Protein AF-A0A952IR63-F1 (afd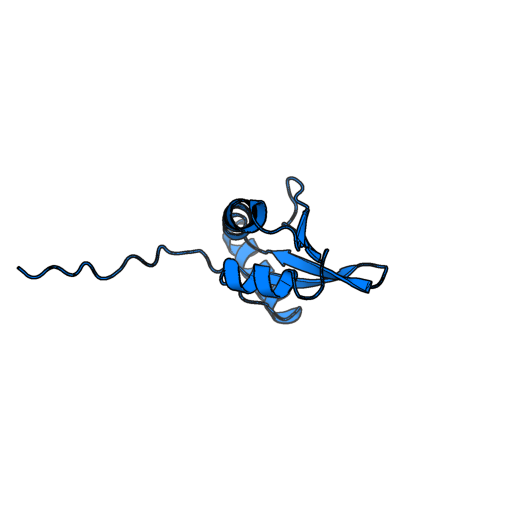b_monomer)

Radius of gyration: 15.54 Å; Cα contacts (8 Å, |Δi|>4): 135; chains: 1; bounding box: 48×29×42 Å

Secondary structure (DSSP, 8-state):
---------------EEEEEE-TTS-EEEEE--HHHHHHHHHHHTT-TTEEEE--TTS--EEEESSTTHHHHHHHHHTPEEPPHHHHHHHHHHHHHHH--

Nearest PDB structures (foldseek):
  4olo-assembly2_D  TM=7.014E-01  e=2.563E-01  Clostridiales bacterium 1_7_47FAA
  3mah-assembly1_A-2  TM=6.123E-01  e=1.546E-01  Porphyromonas gingivalis W83
  5y5z-assembly1_N  TM=4.282E-01  e=3.098E-01  Thermus thermophilus HB8
  1u2r-assembly1_A  TM=5.671E-01  e=4.404E+00  Saccharomyces cerevi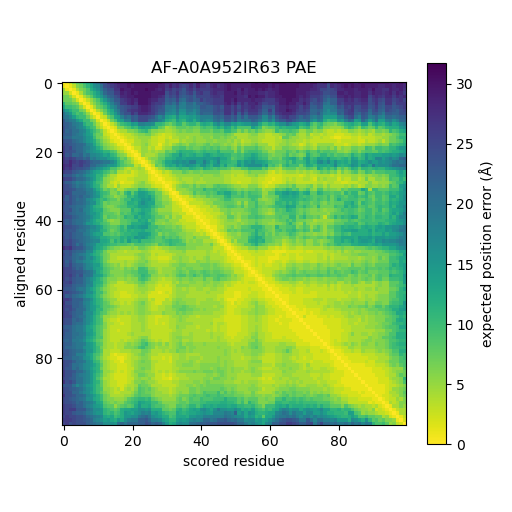siae
  2npf-assembly2_B  TM=4.782E-01  e=8.286E+00  Saccharomyces cerevisiae

Structure (mmCIF, N/CA/C/O backbone):
data_AF-A0A952IR63-F1
#
_entry.id   AF-A0A952IR63-F1
#
loop_
_atom_site.group_PDB
_atom_site.id
_atom_site.type_symbol
_atom_site.label_atom_id
_atom_site.label_alt_id
_atom_site.label_comp_id
_atom_site.label_asym_id
_atom_site.label_entity_id
_atom_site.label_seq_id
_atom_site.pdbx_PDB_ins_code
_atom_site.Cartn_x
_atom_site.Cartn_y
_atom_site.Cartn_z
_atom_site.occupancy
_atom_site.B_iso_or_equiv
_atom_site.auth_seq_id
_atom_site.auth_comp_id
_atom_site.auth_asym_id
_atom_site.auth_atom_id
_atom_site.pdbx_PDB_model_num
ATOM 1 N N . MET A 1 1 ? -35.483 10.500 -26.592 1.00 48.72 1 MET A N 1
ATOM 2 C CA . MET A 1 1 ? -34.434 10.582 -25.555 1.00 48.72 1 MET A CA 1
ATOM 3 C C . MET A 1 1 ? -34.143 9.172 -25.070 1.00 48.72 1 MET A C 1
ATOM 5 O O . MET A 1 1 ? -34.947 8.631 -24.322 1.00 48.72 1 MET A O 1
ATOM 9 N N . PRO A 1 2 ? -33.099 8.524 -25.599 1.00 44.50 2 PRO A N 1
ATOM 10 C CA . PRO A 1 2 ? -32.311 7.666 -24.719 1.00 44.50 2 PRO A CA 1
ATOM 11 C C . PRO A 1 2 ? -30.814 7.756 -25.039 1.00 44.50 2 PRO A C 1
ATOM 13 O O . PRO A 1 2 ? -30.399 7.757 -26.193 1.00 44.50 2 PRO A O 1
ATOM 16 N N . GLY A 1 3 ? -30.006 7.834 -23.995 1.00 36.22 3 GLY A N 1
ATOM 17 C CA . GLY A 1 3 ? -28.555 7.875 -24.100 1.00 36.22 3 GLY A CA 1
ATOM 18 C C . GLY A 1 3 ? -27.949 7.944 -22.714 1.00 36.22 3 GLY A C 1
ATOM 19 O O . GLY A 1 3 ? -27.160 8.840 -22.431 1.00 36.22 3 GLY A O 1
ATOM 20 N N . SER A 1 4 ? -28.383 7.047 -21.824 1.00 43.94 4 SER A N 1
ATOM 21 C CA . SER A 1 4 ? -27.669 6.784 -20.580 1.00 43.94 4 SER A CA 1
ATOM 22 C C . SER A 1 4 ? -26.294 6.269 -20.979 1.00 43.94 4 SER A C 1
ATOM 24 O O . SER A 1 4 ? -26.156 5.117 -21.389 1.00 43.94 4 SER A O 1
ATOM 26 N N . GLN A 1 5 ? -25.313 7.170 -20.957 1.00 43.19 5 GLN A N 1
ATOM 27 C CA . GLN A 1 5 ? -23.912 6.880 -21.212 1.00 43.19 5 GLN A CA 1
ATOM 28 C C . GLN A 1 5 ? -23.434 5.915 -20.131 1.00 43.19 5 GLN A C 1
ATOM 30 O O . GLN A 1 5 ? -23.019 6.302 -19.042 1.00 43.19 5 GLN A O 1
ATOM 35 N N . GLY A 1 6 ? -23.571 4.629 -20.436 1.00 42.16 6 GLY A N 1
ATOM 36 C CA . GLY A 1 6 ? -22.804 3.588 -19.801 1.00 42.16 6 GLY A CA 1
ATOM 37 C C . GLY A 1 6 ? -21.331 3.793 -20.131 1.00 42.16 6 GLY A C 1
ATOM 38 O O . GLY A 1 6 ? -20.967 4.107 -21.264 1.00 42.16 6 GLY A O 1
ATOM 39 N N . THR A 1 7 ? -20.515 3.553 -19.112 1.00 45.69 7 THR A N 1
ATOM 40 C CA . THR A 1 7 ? -19.078 3.273 -19.168 1.00 45.69 7 THR A CA 1
ATOM 41 C C . THR A 1 7 ? -18.154 4.398 -19.627 1.00 45.69 7 THR A C 1
ATOM 43 O O . THR A 1 7 ? -17.885 4.590 -20.805 1.00 45.69 7 THR A O 1
ATOM 46 N N . SER A 1 8 ? -17.462 4.967 -18.646 1.00 37.47 8 SER A N 1
ATOM 47 C CA . SER A 1 8 ? -16.034 4.671 -18.562 1.00 37.47 8 SER A CA 1
ATOM 48 C C . SER A 1 8 ? -15.655 4.580 -17.088 1.00 37.47 8 SER A C 1
ATOM 50 O O . SER A 1 8 ? -15.379 5.586 -16.438 1.00 37.47 8 SER A O 1
ATOM 52 N N . VAL A 1 9 ? -15.697 3.366 -16.525 1.00 42.59 9 VAL A N 1
ATOM 53 C CA . VAL A 1 9 ? -14.848 3.063 -15.369 1.00 42.59 9 VAL A CA 1
ATOM 54 C C . VAL A 1 9 ? -13.450 3.135 -15.956 1.00 42.59 9 VAL A C 1
ATOM 56 O O . VAL A 1 9 ? -12.988 2.178 -16.575 1.00 42.59 9 VAL A O 1
ATOM 59 N N . SER A 1 10 ? -12.866 4.336 -15.926 1.00 41.28 10 SER A N 1
ATOM 60 C CA . SER A 1 10 ? -11.518 4.591 -16.413 1.00 41.28 10 SER A CA 1
ATOM 61 C C . SER A 1 10 ? -10.638 3.453 -15.934 1.00 41.28 10 SER A C 1
ATOM 63 O O . SER A 1 10 ? -10.729 3.088 -14.765 1.00 41.28 10 SER A O 1
ATOM 65 N N . HIS A 1 11 ? -9.852 2.886 -16.849 1.00 43.09 11 HIS A N 1
ATOM 66 C CA . HIS A 1 11 ? -8.854 1.847 -16.621 1.00 43.09 11 HIS A CA 1
ATOM 67 C C . HIS A 1 11 ? -7.875 2.266 -15.511 1.00 43.09 11 HIS A C 1
ATOM 69 O O . HIS A 1 11 ? -6.726 2.622 -15.777 1.00 43.09 11 HIS A O 1
ATOM 75 N N . LEU A 1 12 ? -8.327 2.266 -14.257 1.00 50.03 12 LEU A N 1
ATOM 76 C CA . LEU A 1 12 ? -7.488 2.370 -13.087 1.00 50.03 12 LEU A CA 1
ATOM 77 C C . LEU A 1 12 ? -6.646 1.111 -13.160 1.00 50.03 12 LEU A C 1
ATOM 79 O O . LEU A 1 12 ? -7.135 0.002 -12.945 1.00 50.03 12 LEU A O 1
ATOM 83 N N . ASN A 1 13 ? -5.401 1.282 -13.606 1.00 58.19 13 ASN A N 1
ATOM 84 C CA . ASN A 1 13 ? -4.417 0.217 -13.562 1.00 58.19 13 ASN A CA 1
ATOM 85 C C . ASN A 1 13 ? -4.508 -0.398 -12.163 1.00 58.19 13 ASN A C 1
ATOM 87 O O . ASN A 1 13 ? -4.416 0.363 -11.196 1.00 58.19 13 ASN A O 1
ATOM 91 N N . PRO A 1 14 ? -4.731 -1.717 -12.047 1.00 64.12 14 PRO A N 1
ATOM 92 C CA . PRO A 1 14 ? -4.997 -2.331 -10.760 1.00 64.12 14 PRO A CA 1
ATOM 93 C C . PRO A 1 14 ? -3.890 -1.957 -9.776 1.00 64.12 14 PRO A C 1
ATOM 95 O O . PRO A 1 14 ? -2.693 -2.077 -10.067 1.00 64.12 14 PRO A O 1
ATOM 98 N N . VAL A 1 15 ? -4.307 -1.414 -8.636 1.00 71.88 15 VAL A N 1
ATOM 99 C CA . VAL A 1 15 ? -3.404 -0.958 -7.588 1.00 71.88 15 VAL A CA 1
ATOM 100 C C . VAL A 1 15 ? -3.139 -2.149 -6.681 1.00 71.88 15 VAL A C 1
ATOM 102 O O . VAL A 1 15 ? -4.017 -2.585 -5.944 1.00 71.88 15 VAL A O 1
ATOM 105 N N . PHE A 1 16 ? -1.940 -2.717 -6.776 1.00 79.56 16 PHE A N 1
ATOM 106 C CA . PHE A 1 16 ? -1.541 -3.848 -5.945 1.00 79.56 16 PHE A CA 1
ATOM 107 C C . PHE A 1 16 ? -0.778 -3.377 -4.717 1.00 79.56 16 PHE A C 1
ATOM 109 O O . PHE A 1 16 ? 0.143 -2.562 -4.835 1.00 79.56 16 PHE A O 1
ATOM 116 N N . ALA A 1 17 ? -1.132 -3.952 -3.574 1.00 82.12 17 ALA A N 1
ATOM 117 C CA . ALA A 1 17 ? -0.584 -3.648 -2.266 1.00 82.12 17 ALA A CA 1
ATOM 118 C C . ALA A 1 17 ? 0.029 -4.891 -1.604 1.00 82.12 17 ALA A C 1
ATOM 120 O O . ALA A 1 17 ? -0.413 -6.011 -1.852 1.00 82.12 17 ALA A O 1
ATOM 121 N N . LEU A 1 18 ? 1.006 -4.706 -0.721 1.00 85.62 18 LEU A N 1
ATOM 122 C CA . LEU A 1 18 ? 1.527 -5.750 0.166 1.00 85.62 18 LEU A CA 1
ATOM 123 C C . LEU A 1 18 ? 1.657 -5.196 1.582 1.00 85.62 18 LEU A C 1
ATOM 125 O O . LEU A 1 18 ? 2.320 -4.174 1.775 1.00 85.62 18 LEU A O 1
ATOM 129 N N . TYR A 1 19 ? 1.083 -5.895 2.564 1.00 83.88 19 TYR A N 1
ATOM 130 C CA . TYR A 1 19 ? 1.328 -5.575 3.968 1.00 83.88 19 TYR A CA 1
ATOM 131 C C . TYR A 1 19 ? 2.763 -5.911 4.364 1.00 83.88 19 TYR A C 1
ATOM 133 O O . TYR A 1 19 ? 3.282 -6.991 4.072 1.00 83.88 19 TYR A O 1
ATOM 141 N N . GLY A 1 20 ? 3.380 -4.986 5.083 1.00 82.38 20 GLY A N 1
ATOM 142 C CA . GLY A 1 20 ? 4.626 -5.183 5.798 1.00 82.38 20 GLY A CA 1
ATOM 143 C C . GLY A 1 20 ? 4.462 -4.860 7.279 1.00 82.38 20 GLY A C 1
ATOM 144 O O . GLY A 1 20 ? 3.461 -4.288 7.714 1.00 82.38 20 GLY A O 1
ATOM 145 N N . ALA A 1 21 ? 5.478 -5.222 8.053 1.00 77.50 21 ALA A N 1
ATOM 146 C CA . ALA A 1 21 ? 5.633 -4.792 9.433 1.00 77.50 21 ALA A CA 1
ATOM 147 C C . ALA A 1 21 ? 6.927 -3.981 9.550 1.00 77.50 21 ALA A C 1
ATOM 149 O O . ALA A 1 21 ? 7.968 -4.381 9.022 1.00 77.50 21 ALA A O 1
ATOM 150 N N . MET A 1 22 ? 6.870 -2.845 10.241 1.00 73.12 22 MET A N 1
ATOM 151 C CA . MET A 1 22 ? 8.054 -2.093 10.644 1.00 73.12 22 MET A CA 1
ATOM 152 C C . MET A 1 22 ? 8.596 -2.608 11.981 1.00 73.12 22 MET A C 1
ATOM 154 O O . MET A 1 22 ? 7.860 -3.133 12.820 1.00 73.12 22 MET A O 1
ATOM 158 N N . HIS A 1 23 ? 9.903 -2.436 12.195 1.00 56.28 23 HIS A N 1
ATOM 159 C CA . HIS A 1 23 ? 10.509 -2.687 13.502 1.00 56.28 23 HIS A CA 1
ATOM 160 C C . HIS A 1 23 ? 9.870 -1.731 14.522 1.00 56.28 23 HIS A C 1
ATOM 162 O O . HIS A 1 23 ? 9.927 -0.519 14.340 1.00 56.28 23 HIS A O 1
ATOM 168 N N . GLY A 1 24 ? 9.214 -2.281 15.549 1.00 60.22 24 GLY A N 1
ATOM 169 C CA . GLY A 1 24 ? 8.400 -1.517 16.507 1.00 60.22 24 GLY A CA 1
ATOM 170 C C . GLY A 1 24 ? 6.886 -1.764 16.426 1.00 60.22 24 GLY A C 1
ATOM 171 O O . GLY A 1 24 ? 6.149 -1.177 17.208 1.00 60.22 24 GLY A O 1
ATOM 172 N N . GLY A 1 25 ? 6.413 -2.641 15.530 1.00 62.12 25 GLY A N 1
ATOM 173 C CA . GLY A 1 25 ? 5.021 -3.121 15.517 1.00 62.12 25 GLY A CA 1
ATOM 174 C C . GLY A 1 25 ? 4.056 -2.342 14.619 1.00 62.12 25 GLY A C 1
ATOM 175 O O . GLY A 1 25 ? 2.900 -2.735 14.494 1.00 62.12 25 GLY A O 1
ATOM 176 N N . GLY A 1 26 ? 4.517 -1.280 13.953 1.00 74.06 26 GLY A N 1
ATOM 177 C CA . GLY A 1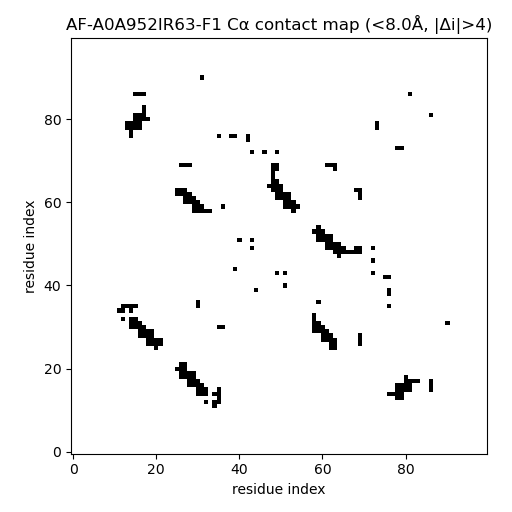 26 ? 3.710 -0.546 12.976 1.00 74.06 26 GLY A CA 1
ATOM 178 C C . GLY A 1 26 ? 3.445 -1.368 11.712 1.00 74.06 26 GLY A C 1
ATOM 179 O O . GLY A 1 26 ? 4.342 -2.050 11.209 1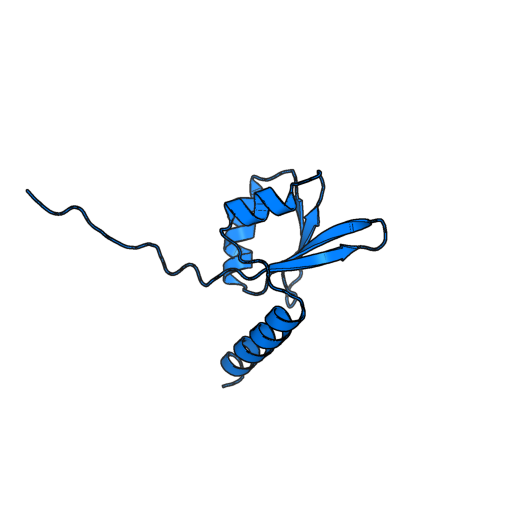.00 74.06 26 GLY A O 1
ATOM 180 N N . LYS A 1 27 ? 2.225 -1.287 11.174 1.00 81.88 27 LYS A N 1
ATOM 181 C CA . LYS A 1 27 ? 1.877 -1.888 9.882 1.00 81.88 27 LYS A CA 1
ATOM 182 C C . LYS A 1 27 ? 2.256 -0.945 8.749 1.00 81.88 27 LYS A C 1
ATOM 184 O O . LYS A 1 27 ? 2.147 0.278 8.863 1.00 81.88 27 LYS A O 1
ATOM 189 N N . THR A 1 28 ? 2.676 -1.524 7.635 1.00 83.94 28 THR A N 1
ATOM 190 C CA . THR A 1 28 ? 2.951 -0.778 6.412 1.00 83.94 28 THR A CA 1
ATOM 191 C C . THR A 1 28 ? 2.253 -1.393 5.216 1.00 83.94 28 THR A C 1
ATOM 193 O O . THR A 1 28 ? 1.906 -2.572 5.226 1.00 83.94 28 THR A O 1
ATOM 196 N N . LEU A 1 29 ? 2.062 -0.595 4.172 1.00 82.56 29 LEU A N 1
ATOM 197 C CA . LEU A 1 29 ? 1.486 -1.037 2.911 1.00 82.56 29 LEU A CA 1
ATOM 198 C C . LEU A 1 29 ? 2.364 -0.559 1.754 1.00 82.56 29 LEU A C 1
ATOM 200 O O . LEU A 1 29 ? 2.513 0.640 1.540 1.00 82.56 29 LEU A O 1
ATOM 204 N N . THR A 1 30 ? 2.970 -1.487 1.017 1.00 82.75 30 THR A N 1
ATOM 205 C CA . THR A 1 30 ? 3.801 -1.166 -0.156 1.00 82.75 30 THR A CA 1
ATOM 206 C C . THR A 1 30 ? 2.972 -1.265 -1.422 1.00 82.75 30 THR A C 1
ATOM 208 O O . THR A 1 30 ? 2.252 -2.244 -1.589 1.00 82.75 30 THR A O 1
ATOM 211 N N . MET A 1 31 ? 3.112 -0.306 -2.334 1.00 78.69 31 MET A N 1
ATOM 212 C CA . MET A 1 31 ? 2.280 -0.213 -3.538 1.00 78.69 31 MET A CA 1
ATOM 213 C C . MET A 1 31 ? 3.087 -0.433 -4.809 1.00 78.69 31 MET A C 1
ATOM 215 O O . MET A 1 31 ? 4.187 0.089 -4.944 1.00 78.69 31 MET A O 1
ATOM 219 N N . MET A 1 32 ? 2.569 -1.234 -5.741 1.00 73.94 32 MET A N 1
ATOM 220 C CA . MET A 1 32 ? 3.378 -1.745 -6.854 1.00 73.94 32 MET A CA 1
ATOM 221 C C . MET A 1 32 ? 3.456 -0.817 -8.072 1.00 73.94 32 MET A C 1
ATOM 223 O O . MET A 1 32 ? 4.420 -0.900 -8.830 1.00 73.94 32 MET A O 1
ATOM 227 N N . THR A 1 33 ? 2.460 0.041 -8.305 1.00 68.00 33 THR A N 1
ATOM 228 C CA . THR A 1 33 ? 2.359 0.796 -9.564 1.00 68.00 33 THR A CA 1
ATOM 229 C C . THR A 1 33 ? 2.519 2.306 -9.346 1.00 68.00 33 THR A C 1
ATOM 231 O O . THR A 1 33 ? 1.928 2.855 -8.415 1.00 68.00 33 THR A O 1
ATOM 234 N N . PRO A 1 34 ? 3.253 3.021 -10.226 1.00 60.59 34 PRO A N 1
ATOM 235 C CA . PRO A 1 34 ? 3.322 4.486 -10.198 1.00 60.59 34 PRO A CA 1
ATOM 236 C C . PRO A 1 34 ? 1.949 5.155 -10.363 1.00 60.59 34 PRO A C 1
ATOM 238 O O . PRO A 1 34 ? 1.689 6.190 -9.764 1.00 60.59 34 PRO A O 1
ATOM 241 N N . ALA A 1 35 ? 1.037 4.535 -11.122 1.00 63.03 35 ALA A N 1
ATOM 242 C CA . ALA A 1 35 ? -0.353 4.985 -11.225 1.00 63.03 35 ALA A CA 1
ATOM 243 C C . ALA A 1 35 ? -1.092 4.866 -9.879 1.00 63.03 35 ALA A C 1
ATOM 245 O O . ALA A 1 35 ? -1.812 5.783 -9.489 1.00 63.03 35 ALA A O 1
ATOM 246 N N . GLY A 1 36 ? -0.847 3.777 -9.140 1.00 62.84 36 GLY A N 1
ATOM 247 C CA . GLY A 1 36 ? -1.286 3.633 -7.756 1.00 62.84 36 GLY A CA 1
ATOM 248 C C . GLY A 1 36 ? -0.686 4.707 -6.852 1.00 62.84 36 GLY A C 1
ATOM 249 O O . GLY A 1 36 ? -1.408 5.280 -6.050 1.00 62.84 36 GLY A O 1
ATOM 250 N N . ALA A 1 37 ? 0.590 5.060 -7.039 1.00 61.53 37 ALA A N 1
ATOM 251 C CA . ALA A 1 37 ? 1.251 6.139 -6.303 1.00 61.53 37 ALA A CA 1
ATOM 252 C C . ALA A 1 37 ? 0.575 7.502 -6.511 1.00 61.53 37 ALA A C 1
ATOM 254 O O . ALA A 1 37 ? 0.266 8.189 -5.543 1.00 61.53 37 ALA A O 1
ATOM 255 N N . SER A 1 38 ? 0.322 7.897 -7.763 1.00 65.94 38 SER A N 1
ATOM 256 C CA . SER A 1 38 ? -0.316 9.183 -8.070 1.00 65.94 38 SER A CA 1
ATOM 257 C C . SER A 1 38 ? -1.753 9.246 -7.559 1.00 65.94 38 SER A C 1
ATOM 259 O O . SER A 1 38 ? -2.152 10.262 -6.995 1.00 65.94 38 SER A O 1
ATOM 261 N N . HIS A 1 39 ? -2.512 8.154 -7.699 1.00 66.12 39 HIS A N 1
ATOM 262 C CA . HIS A 1 39 ? -3.873 8.080 -7.174 1.00 66.12 39 HIS A CA 1
ATOM 263 C C . HIS A 1 39 ? -3.884 8.143 -5.640 1.00 66.12 39 HIS A C 1
ATOM 265 O O . HIS A 1 39 ? -4.674 8.879 -5.053 1.00 66.12 39 HIS A O 1
ATOM 271 N N . LEU A 1 40 ? -2.939 7.460 -4.991 1.00 66.25 40 LEU A N 1
ATOM 272 C CA . LEU A 1 40 ? -2.758 7.508 -3.545 1.00 66.25 40 LEU A CA 1
ATOM 273 C C . LEU A 1 40 ? -2.359 8.878 -3.027 1.00 66.25 40 LEU A C 1
ATOM 275 O O . LEU A 1 40 ? -2.870 9.275 -1.996 1.00 66.25 40 LEU A O 1
ATOM 279 N N . VAL A 1 41 ? -1.466 9.610 -3.694 1.00 67.31 41 VAL A N 1
ATOM 280 C CA . VAL A 1 41 ? -1.095 10.963 -3.246 1.00 67.31 41 VAL A CA 1
ATOM 281 C C . VAL A 1 41 ? -2.340 11.846 -3.180 1.00 67.31 41 VAL A C 1
ATOM 283 O O . VAL A 1 41 ? -2.549 12.546 -2.194 1.00 67.31 41 VAL A O 1
ATOM 286 N N . THR A 1 42 ? -3.204 11.777 -4.194 1.00 67.50 42 THR A N 1
ATOM 287 C CA . THR A 1 42 ? -4.449 12.549 -4.219 1.00 67.50 42 THR A CA 1
ATOM 288 C C . THR A 1 42 ? -5.435 12.074 -3.152 1.00 67.50 42 THR A C 1
ATOM 290 O O . THR A 1 42 ? -5.915 12.897 -2.377 1.00 67.50 42 THR A O 1
ATOM 293 N N . VAL A 1 43 ? -5.692 10.767 -3.061 1.00 65.25 43 VAL A N 1
ATOM 294 C CA . VAL A 1 43 ? -6.664 10.186 -2.116 1.00 65.25 43 VAL A CA 1
ATOM 295 C C . VAL A 1 43 ? -6.202 10.325 -0.659 1.00 65.25 43 VAL A C 1
ATOM 297 O O . VAL A 1 43 ? -6.997 10.641 0.222 1.00 65.25 43 VAL A O 1
ATOM 300 N N . LEU A 1 44 ? -4.908 10.150 -0.391 1.00 67.00 44 LEU A N 1
ATOM 301 C CA . LEU A 1 44 ? -4.342 10.165 0.959 1.00 67.00 44 LEU A CA 1
ATOM 302 C C . LEU A 1 44 ? -3.880 11.530 1.439 1.00 67.00 44 LEU A C 1
ATOM 304 O O . LEU A 1 44 ? -3.737 11.702 2.643 1.00 67.00 44 LEU A O 1
ATOM 308 N N . SER A 1 45 ? -3.719 12.527 0.564 1.00 65.81 45 SER A N 1
ATOM 309 C CA . SER A 1 45 ? -3.551 13.919 1.017 1.00 65.81 45 SER A CA 1
ATOM 310 C C . SER A 1 45 ? -4.691 14.389 1.933 1.00 65.81 45 SER A C 1
ATOM 312 O O . SER A 1 45 ? -4.525 15.344 2.686 1.00 65.81 45 SER A O 1
ATOM 314 N N . GLN A 1 46 ? -5.833 13.696 1.888 1.00 66.69 46 GLN A N 1
ATOM 315 C CA . GLN A 1 46 ? -7.012 13.942 2.713 1.00 66.69 46 GLN A CA 1
ATOM 316 C C . GLN A 1 46 ? -7.138 12.966 3.897 1.00 66.69 46 GLN A C 1
ATOM 318 O O . GLN A 1 46 ? -8.019 13.140 4.735 1.00 66.69 46 GLN A O 1
ATOM 323 N N . CYS A 1 47 ? -6.281 11.945 3.982 1.00 69.19 47 CYS A N 1
ATOM 324 C CA . CYS A 1 47 ? -6.351 10.893 4.990 1.00 69.19 47 CYS A CA 1
ATOM 325 C C . CYS A 1 47 ? -5.245 11.092 6.034 1.00 69.19 47 CYS A C 1
ATOM 327 O O . CYS A 1 47 ? -4.068 10.885 5.759 1.00 69.19 47 CYS A O 1
ATOM 329 N N . THR A 1 48 ? -5.619 11.487 7.251 1.00 76.94 48 THR A N 1
ATOM 330 C CA . THR A 1 48 ? -4.675 11.732 8.358 1.00 76.94 48 THR A CA 1
ATOM 331 C C . THR A 1 48 ? -4.230 10.462 9.084 1.00 76.94 48 THR A C 1
ATOM 333 O O . THR A 1 48 ? -3.374 10.517 9.963 1.00 76.94 48 THR A O 1
ATOM 336 N N . ASP A 1 49 ? -4.818 9.318 8.737 1.00 84.62 49 ASP A N 1
ATOM 337 C CA . ASP A 1 49 ? -4.651 8.056 9.468 1.00 84.62 49 ASP A CA 1
ATOM 338 C C . ASP A 1 49 ? -3.450 7.239 8.984 1.00 84.62 49 ASP A C 1
ATOM 340 O O . ASP A 1 49 ? -3.048 6.262 9.623 1.00 84.62 49 ASP A O 1
ATOM 344 N N . VAL A 1 50 ? -2.875 7.637 7.849 1.00 83.44 50 VAL A N 1
ATOM 345 C CA . VAL A 1 50 ? -1.705 7.012 7.243 1.00 83.44 50 VAL A CA 1
ATOM 346 C C . VAL A 1 50 ? -0.708 8.074 6.810 1.00 83.44 50 VAL A C 1
ATOM 348 O O . VAL A 1 50 ? -1.068 9.162 6.371 1.00 83.44 50 VAL A O 1
ATOM 351 N N . HIS A 1 51 ? 0.571 7.742 6.904 1.00 84.62 51 HIS A N 1
ATOM 352 C CA . HIS A 1 51 ? 1.652 8.571 6.401 1.00 84.62 51 HIS A CA 1
ATOM 353 C C . HIS A 1 51 ? 2.208 7.965 5.111 1.00 84.62 51 HIS A C 1
ATOM 355 O O . HIS A 1 51 ? 2.620 6.805 5.098 1.00 84.62 51 HIS A O 1
ATOM 361 N N . LEU A 1 52 ? 2.218 8.744 4.027 1.00 81.94 52 LEU A N 1
ATOM 362 C CA . LEU A 1 52 ? 2.817 8.344 2.756 1.00 81.94 52 LEU A CA 1
ATOM 363 C C . LEU A 1 52 ? 4.314 8.672 2.748 1.00 81.94 52 LEU A C 1
ATOM 365 O O . LEU A 1 52 ? 4.709 9.833 2.823 1.00 81.94 52 LEU A O 1
ATOM 369 N N . VAL A 1 53 ? 5.131 7.642 2.564 1.00 82.19 53 VAL A N 1
ATOM 370 C CA . VAL A 1 53 ? 6.572 7.727 2.338 1.00 82.19 53 VAL A CA 1
ATOM 371 C C . VAL A 1 53 ? 6.849 7.415 0.868 1.00 82.19 53 VAL A C 1
ATOM 373 O O . VAL A 1 53 ? 6.529 6.332 0.374 1.00 82.19 53 VAL A O 1
ATOM 376 N N . TYR A 1 54 ? 7.446 8.370 0.154 1.00 78.00 54 TYR A N 1
ATOM 377 C CA . TYR A 1 54 ? 7.782 8.229 -1.261 1.00 78.00 54 TYR A CA 1
ATOM 378 C C . TYR A 1 54 ? 9.174 8.790 -1.548 1.00 78.00 54 TYR A C 1
ATOM 380 O O . TYR A 1 54 ? 9.430 9.974 -1.328 1.00 78.00 54 TYR A O 1
ATOM 388 N N . TYR A 1 55 ? 10.054 7.944 -2.087 1.00 74.44 55 TYR A N 1
ATOM 389 C CA . TYR A 1 55 ? 11.366 8.350 -2.589 1.00 74.44 55 TYR A CA 1
ATOM 390 C C . TYR A 1 55 ? 11.468 8.075 -4.095 1.00 74.44 55 TYR A C 1
ATOM 392 O O . TYR A 1 55 ? 10.995 7.025 -4.551 1.00 74.44 55 TYR A O 1
ATOM 400 N N . PRO A 1 56 ? 12.113 8.957 -4.880 1.00 69.00 56 PRO A N 1
ATOM 401 C CA . PRO A 1 56 ? 12.387 8.692 -6.288 1.00 69.00 56 PRO A CA 1
ATOM 402 C C . PRO A 1 56 ? 13.096 7.343 -6.483 1.00 69.00 56 PRO A C 1
ATOM 404 O O . PRO A 1 56 ? 14.077 7.050 -5.804 1.00 69.00 56 PRO A O 1
ATOM 407 N N . GLY A 1 57 ? 12.589 6.514 -7.400 1.00 68.62 57 GLY A N 1
ATOM 408 C CA . GLY A 1 57 ? 13.138 5.178 -7.676 1.00 68.62 57 GLY A CA 1
ATOM 409 C C . GLY A 1 57 ? 12.705 4.077 -6.698 1.00 68.62 57 GLY A C 1
ATOM 410 O O . GLY A 1 57 ? 13.143 2.938 -6.843 1.00 68.62 57 GLY A O 1
ATOM 411 N N . SER A 1 58 ? 11.835 4.384 -5.731 1.00 73.31 58 SER A N 1
ATOM 412 C CA . SER A 1 58 ? 11.267 3.409 -4.795 1.00 73.31 58 SER A CA 1
ATOM 413 C C . SER A 1 58 ? 9.761 3.233 -4.988 1.00 73.31 58 SER A C 1
ATOM 415 O O . SER A 1 58 ? 9.079 4.089 -5.555 1.00 73.31 58 SER A O 1
ATOM 417 N N . LEU A 1 59 ? 9.241 2.105 -4.503 1.00 77.94 59 LEU A N 1
ATOM 418 C CA . LEU A 1 59 ? 7.801 1.909 -4.397 1.00 77.94 59 LEU A CA 1
ATOM 419 C C . LEU A 1 59 ? 7.246 2.772 -3.252 1.00 77.94 59 LEU A C 1
ATOM 421 O O . LEU A 1 59 ? 7.877 2.834 -2.195 1.00 77.94 59 LEU A O 1
ATOM 425 N N . PRO A 1 60 ? 6.071 3.399 -3.423 1.00 78.50 60 PRO A N 1
ATOM 426 C CA . PRO A 1 60 ? 5.418 4.126 -2.345 1.00 78.50 60 PRO A CA 1
ATOM 427 C C . PRO A 1 60 ? 5.087 3.200 -1.176 1.00 78.50 60 PRO A C 1
ATOM 429 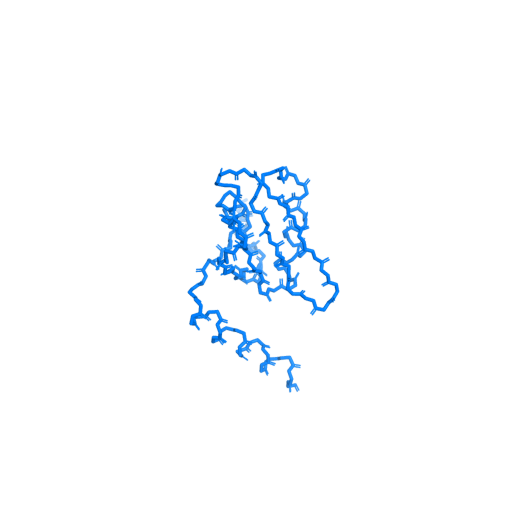O O . PRO A 1 60 ? 4.651 2.059 -1.374 1.00 78.50 60 PRO A O 1
ATOM 432 N N . LEU A 1 61 ? 5.249 3.728 0.032 1.00 83.88 61 LEU A N 1
ATOM 433 C CA . LEU A 1 61 ? 4.973 3.037 1.281 1.00 83.88 61 LEU A CA 1
ATOM 434 C C . LEU A 1 61 ? 3.983 3.854 2.109 1.00 83.88 61 LEU A C 1
ATOM 436 O O . LEU A 1 61 ? 4.207 5.034 2.357 1.00 83.88 61 LEU A O 1
ATOM 440 N N . LEU A 1 62 ? 2.909 3.225 2.571 1.00 84.00 62 LEU A N 1
ATOM 441 C CA . LEU A 1 62 ? 2.017 3.793 3.577 1.00 84.00 62 LEU A CA 1
ATOM 442 C C . LEU A 1 62 ? 2.387 3.245 4.942 1.00 84.00 62 LEU A C 1
ATOM 444 O O . LEU A 1 62 ? 2.668 2.055 5.082 1.00 84.00 62 LEU A O 1
ATOM 448 N N . VAL A 1 63 ? 2.356 4.109 5.944 1.00 86.88 63 VAL A N 1
ATOM 449 C CA . VAL A 1 63 ? 2.628 3.768 7.336 1.00 86.88 63 VAL A CA 1
ATOM 450 C C . VAL A 1 63 ? 1.392 4.084 8.153 1.00 86.88 63 VAL A C 1
ATOM 452 O O . VAL A 1 63 ? 0.903 5.211 8.110 1.00 86.88 63 VAL A O 1
ATOM 455 N N . GLU A 1 64 ? 0.894 3.102 8.894 1.00 87.38 64 GLU A N 1
ATOM 456 C CA . GLU A 1 64 ? -0.243 3.299 9.788 1.00 87.38 64 GLU A CA 1
ATOM 457 C C . GLU A 1 64 ? 0.112 4.302 10.899 1.00 87.38 64 GLU A C 1
ATOM 459 O O . GLU A 1 64 ? 1.109 4.126 11.598 1.00 87.38 64 GLU A O 1
ATOM 464 N N . GLN A 1 65 ? -0.684 5.366 11.040 1.00 86.56 65 GLN A N 1
ATOM 465 C CA . GLN A 1 65 ? -0.592 6.324 12.154 1.00 86.56 65 GLN A CA 1
ATOM 466 C C . GLN A 1 65 ? -1.702 6.083 13.179 1.00 86.56 65 GLN A C 1
ATOM 468 O O . GLN A 1 65 ? -1.492 6.254 14.377 1.00 86.56 65 GLN A O 1
ATOM 473 N N . GLN A 1 66 ? -2.878 5.669 12.704 1.00 85.44 66 GLN A N 1
ATOM 474 C CA . GLN A 1 66 ? -4.006 5.264 13.533 1.00 85.44 66 GLN A CA 1
ATOM 475 C C . GLN A 1 66 ? -4.478 3.875 13.126 1.00 85.44 66 GLN A C 1
ATOM 477 O O . GLN A 1 66 ? -4.485 3.543 11.942 1.00 85.44 66 GLN A O 1
ATOM 482 N N . GLU A 1 67 ? -4.914 3.087 14.105 1.00 86.88 67 GLU A N 1
ATOM 483 C CA . GLU A 1 67 ? -5.403 1.731 13.873 1.00 86.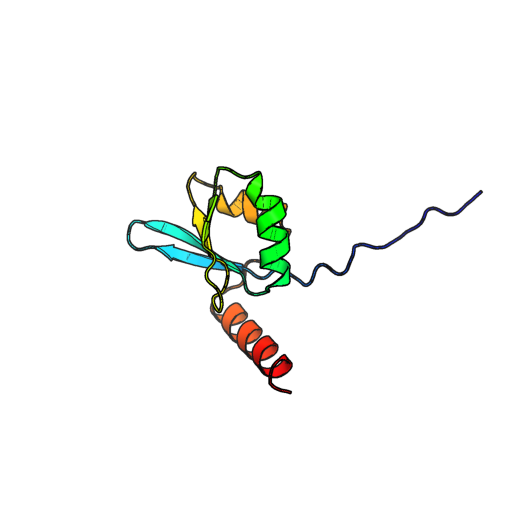88 67 GLU A CA 1
ATOM 484 C C . GLU A 1 67 ? -6.524 1.700 12.812 1.00 86.88 67 GLU A C 1
ATOM 486 O O . GLU A 1 67 ? -7.485 2.482 12.837 1.00 86.88 67 GLU A O 1
ATOM 491 N N . GLY A 1 68 ? -6.364 0.815 11.827 1.00 83.75 68 GLY A N 1
ATOM 492 C CA . GLY A 1 68 ? -7.282 0.660 10.698 1.00 83.75 68 GLY A CA 1
ATOM 493 C C . GLY A 1 68 ? -7.120 1.726 9.611 1.00 83.75 68 GLY A C 1
ATOM 494 O O . GLY A 1 68 ? -7.894 1.743 8.653 1.00 83.75 68 GLY A O 1
ATOM 495 N N . GLY A 1 69 ? -6.135 2.622 9.725 1.00 85.50 69 GLY A N 1
ATOM 496 C CA . GLY A 1 69 ? -5.859 3.644 8.715 1.00 85.50 69 GLY A CA 1
ATOM 497 C C . GLY A 1 69 ? -5.472 3.039 7.367 1.00 85.50 69 GLY A C 1
ATOM 498 O O . GLY A 1 69 ? -5.909 3.520 6.323 1.00 85.50 69 GLY A O 1
ATOM 499 N N . LEU A 1 70 ? -4.699 1.946 7.378 1.00 85.50 70 LEU A N 1
ATOM 500 C CA . LEU A 1 70 ? -4.319 1.240 6.150 1.00 85.50 70 LEU A CA 1
ATOM 501 C C . LEU A 1 70 ? -5.518 0.594 5.453 1.00 85.50 70 LEU A C 1
ATOM 503 O O . LEU A 1 70 ? -5.587 0.625 4.229 1.00 85.50 70 LEU A O 1
ATOM 507 N N . ASP A 1 71 ? -6.465 0.053 6.216 1.00 84.00 71 ASP A N 1
ATOM 508 C CA . ASP A 1 71 ? -7.655 -0.597 5.661 1.00 84.00 71 ASP A CA 1
ATOM 509 C C . ASP A 1 71 ? -8.559 0.445 4.987 1.00 84.00 71 ASP A C 1
ATOM 511 O O . ASP A 1 71 ? -8.961 0.280 3.838 1.00 84.00 71 ASP A O 1
ATOM 515 N N . ARG A 1 72 ? -8.756 1.601 5.639 1.00 83.44 72 ARG A N 1
ATOM 516 C CA . ARG A 1 72 ? -9.456 2.750 5.038 1.00 83.44 72 ARG A CA 1
ATOM 517 C C . ARG A 1 72 ? -8.749 3.265 3.785 1.00 83.44 72 ARG A C 1
ATOM 519 O O . ARG A 1 72 ? -9.404 3.610 2.803 1.00 83.44 72 ARG A O 1
ATOM 526 N N . ALA A 1 73 ? -7.416 3.313 3.808 1.00 80.31 73 ALA A N 1
ATOM 527 C CA . ALA A 1 73 ? -6.627 3.704 2.649 1.00 80.31 73 ALA A CA 1
ATOM 528 C C . ALA A 1 73 ? -6.837 2.733 1.478 1.00 80.31 73 ALA A C 1
ATOM 530 O O . ALA A 1 73 ? -7.053 3.191 0.358 1.00 80.31 73 ALA A O 1
ATOM 531 N N . LEU A 1 74 ? -6.819 1.419 1.730 1.00 81.19 74 LEU A N 1
ATOM 532 C CA . LEU A 1 74 ? -7.065 0.378 0.728 1.00 81.19 74 LEU A CA 1
ATOM 533 C C . LEU A 1 74 ? -8.449 0.503 0.091 1.00 81.19 74 LEU A C 1
ATOM 535 O O . LEU A 1 74 ? -8.543 0.494 -1.138 1.00 81.19 74 LEU A O 1
ATOM 539 N N . ASP A 1 75 ? -9.486 0.683 0.909 1.00 82.75 75 ASP A N 1
ATOM 540 C CA . ASP A 1 75 ? -10.859 0.875 0.438 1.00 82.75 75 ASP A CA 1
ATOM 541 C C . ASP A 1 75 ? -10.970 2.113 -0.461 1.00 82.75 75 ASP A C 1
ATOM 543 O O . ASP A 1 75 ? -11.550 2.056 -1.548 1.00 82.75 75 ASP A O 1
ATOM 547 N N . ALA A 1 76 ? -10.352 3.226 -0.053 1.00 78.75 76 ALA A N 1
ATOM 548 C CA . ALA A 1 76 ? -10.406 4.485 -0.789 1.00 78.75 76 ALA A CA 1
ATOM 549 C C . ALA A 1 76 ? -9.705 4.419 -2.157 1.00 78.75 76 ALA A C 1
ATOM 551 O O . ALA A 1 76 ? -10.128 5.088 -3.099 1.00 78.75 76 ALA A O 1
ATOM 552 N N . CYS A 1 77 ? -8.649 3.610 -2.285 1.00 73.94 77 CYS A N 1
ATOM 553 C CA . CYS A 1 77 ? -7.915 3.436 -3.542 1.00 73.94 77 CYS A CA 1
ATOM 554 C C . CYS A 1 77 ? -8.289 2.163 -4.317 1.00 73.94 77 CYS A C 1
ATOM 556 O O . CYS A 1 77 ? -7.663 1.884 -5.342 1.00 73.94 77 CYS A O 1
ATOM 558 N N . GLN A 1 78 ? -9.295 1.410 -3.849 1.00 76.94 78 GLN A N 1
ATOM 559 C CA . GLN A 1 78 ? -9.726 0.129 -4.425 1.00 76.94 78 GLN A CA 1
ATOM 560 C C . GLN A 1 78 ? -8.550 -0.832 -4.663 1.00 76.94 78 GLN A C 1
ATOM 562 O O . GLN A 1 78 ? -8.472 -1.529 -5.680 1.00 76.94 78 GLN A O 1
ATOM 567 N N . ALA A 1 79 ? -7.587 -0.831 -3.743 1.00 78.56 79 ALA A N 1
ATOM 568 C CA . ALA A 1 79 ? -6.364 -1.591 -3.910 1.00 78.56 79 ALA A CA 1
ATOM 569 C C . ALA A 1 79 ? -6.558 -3.064 -3.554 1.00 78.56 79 ALA A C 1
ATOM 571 O O . ALA A 1 79 ? -7.224 -3.430 -2.590 1.00 78.56 79 ALA A O 1
ATOM 572 N N . THR A 1 80 ? -5.919 -3.929 -4.335 1.00 84.50 80 THR A N 1
ATOM 573 C CA . THR A 1 80 ? -5.884 -5.366 -4.081 1.00 84.50 80 THR A CA 1
ATOM 574 C C . THR A 1 80 ? -4.643 -5.703 -3.270 1.00 84.50 80 THR A C 1
ATOM 576 O O . THR A 1 80 ? -3.516 -5.552 -3.749 1.00 84.50 80 THR A O 1
ATOM 579 N N . VAL A 1 81 ? -4.844 -6.196 -2.051 1.00 86.00 81 VAL A N 1
ATOM 580 C CA . VAL A 1 81 ? -3.759 -6.731 -1.226 1.00 86.00 81 VAL A CA 1
ATOM 581 C C . VAL A 1 81 ? -3.355 -8.103 -1.751 1.00 86.00 81 VAL A C 1
ATOM 583 O O . VAL A 1 81 ? -4.180 -9.004 -1.883 1.00 86.00 81 VAL A O 1
ATOM 586 N N . LEU A 1 82 ? -2.069 -8.263 -2.042 1.00 87.25 82 LEU A N 1
ATOM 587 C CA . LEU A 1 82 ? -1.473 -9.506 -2.503 1.00 87.25 82 LEU A CA 1
ATOM 588 C C . LEU A 1 82 ? -0.746 -10.219 -1.365 1.00 87.25 82 LEU A C 1
ATOM 590 O O . LEU A 1 82 ? -0.165 -9.596 -0.474 1.00 87.25 82 LEU A O 1
ATOM 594 N N . SER A 1 83 ? -0.699 -11.549 -1.450 1.00 87.62 83 SER A N 1
ATOM 595 C CA . SER A 1 83 ? 0.263 -12.329 -0.676 1.00 87.62 83 SER A CA 1
ATOM 596 C C . SER A 1 83 ? 1.693 -11.999 -1.122 1.00 87.62 83 SER A C 1
ATOM 598 O O . SER A 1 83 ? 1.914 -11.555 -2.250 1.00 87.62 83 SER A O 1
ATOM 600 N N . LYS A 1 84 ? 2.700 -12.268 -0.280 1.00 83.12 84 LYS A N 1
ATOM 601 C CA . LYS A 1 84 ? 4.113 -12.077 -0.662 1.00 83.12 84 LYS A CA 1
ATOM 602 C C . LYS A 1 84 ? 4.480 -12.849 -1.937 1.00 83.12 84 LYS A C 1
ATOM 604 O O . LYS A 1 84 ? 5.208 -12.327 -2.774 1.00 83.12 84 LYS A O 1
ATOM 6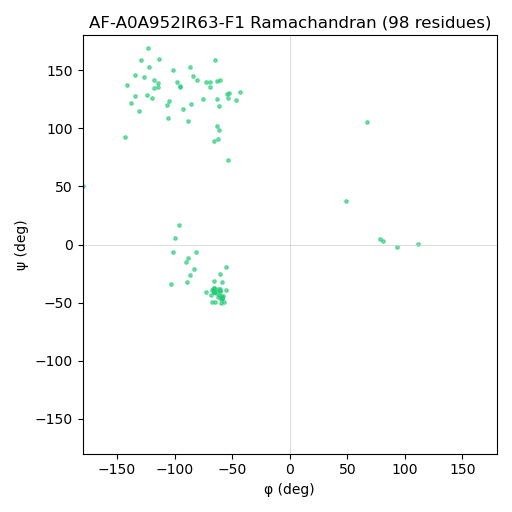09 N N . HIS A 1 85 ? 3.954 -14.065 -2.085 1.00 86.62 85 HIS A N 1
ATOM 610 C CA . HIS A 1 85 ? 4.179 -14.902 -3.261 1.00 86.62 85 HIS A CA 1
ATOM 611 C C . HIS A 1 85 ? 3.567 -14.274 -4.521 1.00 86.62 85 HIS A C 1
ATOM 613 O O . HIS A 1 85 ? 4.244 -14.132 -5.537 1.00 86.62 85 HIS A O 1
ATOM 619 N N . ASP A 1 86 ? 2.299 -13.858 -4.457 1.00 86.31 86 ASP A N 1
ATOM 620 C CA . ASP A 1 86 ? 1.616 -13.237 -5.598 1.00 86.31 86 ASP A CA 1
ATOM 621 C C . ASP A 1 86 ? 2.242 -11.895 -5.965 1.00 86.31 86 ASP A C 1
ATOM 623 O O . ASP A 1 86 ? 2.402 -11.584 -7.142 1.00 86.31 86 ASP A O 1
ATOM 627 N N . TRP A 1 87 ? 2.661 -11.138 -4.955 1.00 85.31 87 TRP A N 1
ATOM 628 C CA . TRP A 1 87 ? 3.407 -9.902 -5.109 1.00 85.31 87 TRP A CA 1
ATOM 629 C C . TRP A 1 87 ? 4.723 -10.113 -5.864 1.00 85.31 87 TRP A C 1
ATOM 631 O O . TRP A 1 87 ? 5.024 -9.362 -6.789 1.00 85.31 87 TRP A O 1
ATOM 641 N N . ASP A 1 88 ? 5.495 -11.146 -5.521 1.00 85.38 88 ASP A N 1
ATOM 642 C CA . ASP 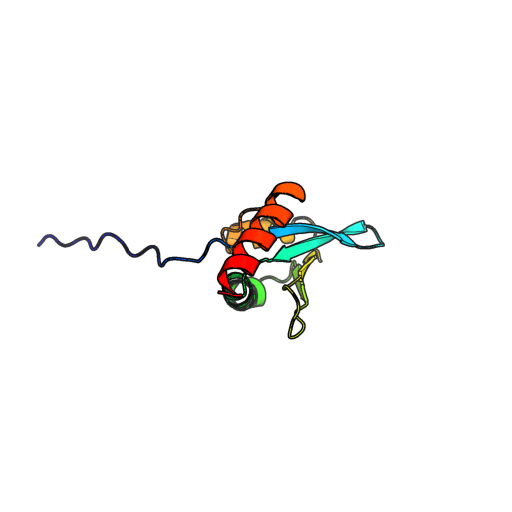A 1 88 ? 6.750 -11.448 -6.217 1.00 85.38 88 ASP A CA 1
ATOM 643 C C . ASP A 1 88 ? 6.507 -11.862 -7.675 1.00 85.38 88 ASP A C 1
ATOM 645 O O . ASP A 1 88 ? 7.202 -11.381 -8.571 1.00 85.38 88 ASP A O 1
ATOM 649 N N . ARG A 1 89 ? 5.473 -12.673 -7.945 1.00 85.75 89 ARG A N 1
ATOM 650 C CA . ARG A 1 89 ? 5.078 -13.003 -9.327 1.00 85.75 89 ARG A CA 1
ATOM 651 C C . ARG A 1 89 ? 4.654 -11.765 -10.115 1.00 85.75 89 ARG A C 1
ATOM 653 O O . ARG A 1 89 ? 5.051 -11.602 -11.267 1.00 85.75 89 ARG A O 1
ATOM 6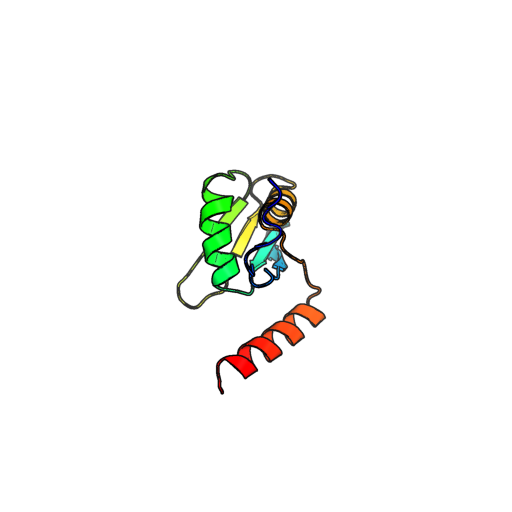60 N N . GLN A 1 90 ? 3.863 -10.888 -9.501 1.00 81.44 90 GLN A N 1
ATOM 661 C CA . GLN A 1 90 ? 3.366 -9.678 -10.149 1.00 81.44 90 GLN A CA 1
ATOM 662 C C . GLN A 1 90 ? 4.506 -8.696 -10.444 1.00 81.44 90 GLN A C 1
ATOM 664 O O . GLN A 1 90 ? 4.541 -8.109 -11.525 1.00 81.44 90 GLN A O 1
ATOM 669 N N . LYS A 1 91 ? 5.482 -8.574 -9.533 1.00 78.06 91 LYS A N 1
ATOM 670 C CA . LYS A 1 91 ? 6.716 -7.813 -9.765 1.00 78.06 91 LYS A CA 1
ATOM 671 C C . LYS A 1 91 ? 7.476 -8.320 -10.983 1.00 78.06 91 LYS A C 1
ATOM 673 O O . LYS A 1 91 ? 7.812 -7.510 -11.836 1.00 78.06 91 LYS A O 1
ATOM 678 N N . LEU A 1 92 ? 7.705 -9.632 -11.081 1.00 78.19 92 LEU A N 1
ATOM 679 C CA . LEU A 1 92 ? 8.397 -10.235 -12.226 1.00 78.19 92 LEU A CA 1
ATOM 680 C C . LEU A 1 92 ? 7.662 -9.939 -13.539 1.00 78.19 92 LEU A C 1
ATOM 682 O O . LEU A 1 92 ? 8.271 -9.457 -14.489 1.00 78.19 92 LEU A O 1
ATOM 686 N N . SER A 1 93 ? 6.337 -10.110 -13.556 1.00 77.62 93 SER A N 1
ATOM 687 C CA . SER A 1 93 ? 5.514 -9.793 -14.728 1.00 77.62 93 SER A CA 1
ATOM 688 C C . SER A 1 93 ? 5.594 -8.317 -15.140 1.00 77.62 93 SER A C 1
ATOM 690 O O . SER A 1 93 ? 5.608 -8.009 -16.332 1.00 77.62 93 SER A O 1
ATOM 692 N N . LEU A 1 94 ? 5.649 -7.388 -14.180 1.00 69.12 94 LEU A N 1
ATOM 693 C CA . LEU A 1 94 ? 5.804 -5.960 -14.469 1.00 69.12 94 LEU A CA 1
ATOM 694 C C . LEU A 1 94 ? 7.219 -5.613 -14.937 1.00 69.12 94 LEU A C 1
ATOM 696 O O . LEU A 1 94 ? 7.358 -4.837 -15.879 1.00 69.12 94 LEU A O 1
ATOM 700 N N . SER A 1 95 ? 8.253 -6.195 -14.327 1.00 65.12 95 SER A N 1
ATOM 701 C CA . SER A 1 95 ? 9.641 -6.029 -14.766 1.00 65.12 95 SER A CA 1
ATOM 702 C C . SER A 1 95 ? 9.822 -6.501 -16.210 1.00 65.12 95 SER A C 1
ATOM 704 O O . SER A 1 95 ? 10.346 -5.748 -17.028 1.00 65.12 95 SER A O 1
ATOM 706 N N . ASP A 1 96 ? 9.286 -7.668 -16.568 1.00 60.72 96 ASP A N 1
ATOM 707 C CA . ASP A 1 96 ? 9.349 -8.206 -17.935 1.00 60.72 96 ASP A CA 1
ATOM 708 C C . ASP A 1 96 ? 8.670 -7.305 -18.979 1.00 60.72 96 ASP A C 1
ATOM 710 O O . ASP A 1 96 ? 9.017 -7.341 -20.159 1.00 60.72 96 ASP A O 1
ATOM 714 N N . ARG A 1 97 ? 7.698 -6.484 -18.565 1.00 59.12 97 ARG A N 1
ATOM 715 C CA . ARG A 1 97 ? 7.020 -5.512 -19.439 1.00 59.12 97 ARG A CA 1
ATOM 716 C C . ARG A 1 97 ? 7.789 -4.202 -19.608 1.00 59.12 97 ARG A C 1
ATOM 718 O O . ARG A 1 97 ? 7.502 -3.483 -20.556 1.00 59.12 97 ARG A O 1
ATOM 725 N N . ILE A 1 98 ? 8.701 -3.878 -18.692 1.00 53.03 98 ILE A N 1
ATOM 726 C CA . ILE A 1 98 ? 9.516 -2.652 -18.718 1.00 53.03 98 ILE A CA 1
ATOM 727 C C . ILE A 1 98 ? 10.818 -2.873 -19.501 1.00 53.03 98 ILE A C 1
ATOM 729 O O . ILE A 1 98 ? 11.310 -1.946 -20.133 1.00 53.03 98 ILE A O 1
ATOM 733 N N . TYR A 1 99 ? 11.370 -4.090 -19.466 1.00 45.97 99 TYR A N 1
ATOM 734 C CA . TYR A 1 99 ? 12.638 -4.445 -20.120 1.00 45.97 99 TYR A CA 1
ATOM 735 C C . TYR A 1 99 ? 12.481 -5.085 -21.517 1.00 45.97 99 TYR A C 1
ATOM 737 O O . TYR A 1 99 ? 13.425 -5.703 -22.011 1.00 45.97 99 TYR A O 1
ATOM 745 N N . ARG A 1 100 ? 11.312 -4.951 -22.154 1.00 43.94 100 ARG A N 1
ATOM 746 C CA . ARG A 1 100 ? 11.105 -5.246 -23.584 1.00 43.94 100 ARG A CA 1
ATOM 747 C C . ARG A 1 100 ? 11.085 -3.956 -24.385 1.00 43.94 100 ARG A C 1
ATOM 749 O O . ARG A 1 100 ? 11.630 -3.984 -25.507 1.00 43.94 100 ARG A O 1
#

pLDDT: mean 71.56, std 14.25, range [36.22, 87.62]

Sequence (100 aa):
MPGSQGTSVSHLNPVFALYGAMHGGGKTLTMMTPAGASHLVTVLSQCTDVHLVYYPGSLPLLVEQQEGGLDRALDACQATVLSKHDWDRQKLSLSDRIYR

Foldseek 3Di:
DDDPDDDDPPCQPAWEWEWDADDPGKIKIWTDDVSLVVQLCVQCVPQPQWDWDDDPPGTIMIIGPHPCSVVVSCVSSVHDYDDPVVVVVVNVVVVVVVVD

Mean predicted aligned error: 9.73 Å

Solvent-accessible surface area (backbone atoms only — not comparable to full-atom values): 5987 Å² total; per-residue (Å²): 141,87,76,85,80,73,82,77,82,67,84,67,68,80,25,38,30,34,80,46,74,45,96,89,76,42,50,30,39,40,37,76,36,71,69,36,44,58,52,42,54,65,62,43,76,76,39,87,30,40,47,82,46,76,53,94,99,54,65,37,32,36,34,47,70,36,94,64,22,57,58,54,50,32,63,76,63,67,41,47,77,39,54,75,68,57,44,53,54,51,49,50,58,53,48,62,66,72,77,109